Protein AF-A0A426YMF7-F1 (afdb_monomer_lite)

pLDDT: mean 71.75, std 12.65, range [42.19, 95.69]

Sequence (152 aa):
MRRLNTSAEILEVMGAPLTGTDVRAYVMSGGRPKLKNFKLKFGDKRCFLIFPIRGSERRGLVSVEVKNKKGQQEYRVGGGLISELRDPIVKAMAAEKEFEDLDQKEEEEDEIREREEAERKQREEEQRALEAEKQQHEEEERTVDAADTKHR

Secondary structure (DSSP, 8-state):
-TTTTT-HHHHHHH-SSPB-----EEEEE---EEEETTEEEEPPPEEEEEEEEE-SS-EEEEEEEEEEETTEEEEEEEEEETTT-HHHHHHHHHHHHHHHHHHHHHHHHHHHHHHHHHHHHHHHHHHHHHHHHHHHHHHHHHHHHHHHTT--

Foldseek 3Di:
DVVQQPDPVNCVVFPPDKDFDDFPDKDKAWQDFDQDPNDTDGGWIKIWTKTWIHHPHAIWIKIWIWTDDPNDIDIDIDIDHPVVCVVVVVVVVVVSVVVVVVVVVVVVVVVVVVVVVVVVVVVVVVVVVVVVVVVVVVVVVVVVVVVVVVVD

Structure (mmCIF, N/CA/C/O backbone):
data_AF-A0A426YMF7-F1
#
_entry.id   AF-A0A426YMF7-F1
#
loop_
_atom_site.group_PDB
_atom_site.id
_atom_site.type_symbol
_atom_site.label_atom_id
_atom_site.label_alt_id
_atom_site.label_comp_id
_atom_site.label_asym_id
_atom_site.label_entity_id
_atom_site.label_seq_id
_atom_site.pdbx_PDB_ins_code
_atom_site.Cartn_x
_atom_site.Cartn_y
_atom_site.Cartn_z
_atom_site.occupancy
_atom_site.B_iso_or_equiv
_atom_site.auth_seq_id
_atom_site.auth_comp_id
_atom_site.auth_asym_id
_atom_site.auth_atom_id
_atom_site.pdbx_PDB_model_num
ATOM 1 N N . MET A 1 1 ? 8.828 9.479 -18.155 1.00 72.25 1 MET A N 1
ATOM 2 C CA . MET A 1 1 ? 9.784 9.557 -19.284 1.00 72.25 1 MET A CA 1
ATOM 3 C C . MET A 1 1 ? 10.801 10.689 -19.189 1.00 72.25 1 MET A C 1
ATOM 5 O O . MET A 1 1 ? 11.976 10.361 -19.229 1.00 72.25 1 MET A O 1
ATOM 9 N N . ARG A 1 2 ? 10.429 11.973 -19.019 1.00 74.50 2 ARG A N 1
ATOM 10 C CA . ARG A 1 2 ? 11.427 13.072 -18.937 1.00 74.50 2 ARG A CA 1
ATOM 11 C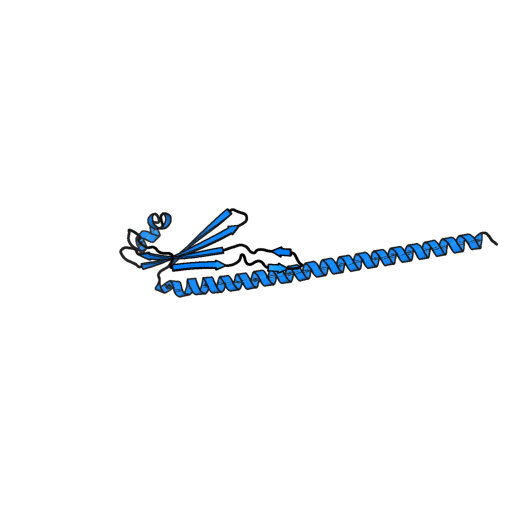 C . ARG A 1 2 ? 12.553 12.805 -17.928 1.00 74.50 2 ARG A C 1
ATOM 13 O O . ARG A 1 2 ? 13.703 12.824 -18.323 1.00 74.50 2 ARG A O 1
ATOM 20 N N . ARG A 1 3 ? 12.211 12.439 -16.6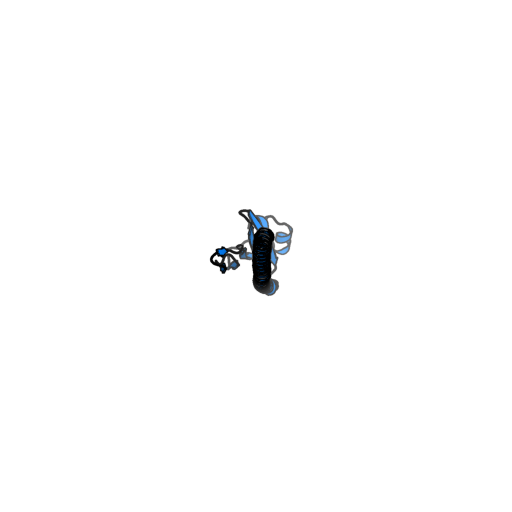85 1.00 72.94 3 ARG A N 1
ATOM 21 C CA . ARG A 1 3 ? 13.195 12.124 -15.627 1.00 72.94 3 ARG A CA 1
ATOM 22 C C . ARG A 1 3 ? 14.167 10.986 -15.976 1.00 72.94 3 ARG A C 1
ATOM 24 O O . ARG A 1 3 ? 15.303 11.011 -15.528 1.00 72.94 3 ARG A O 1
ATOM 31 N N . LEU A 1 4 ? 13.726 10.000 -16.762 1.00 71.12 4 LEU A N 1
ATOM 32 C CA . LEU A 1 4 ? 14.567 8.868 -17.172 1.00 71.12 4 LEU A CA 1
ATOM 33 C C . LEU A 1 4 ? 15.552 9.282 -18.272 1.00 71.12 4 LEU A C 1
ATOM 35 O O . LEU A 1 4 ? 16.722 8.945 -18.199 1.00 71.12 4 LEU A O 1
ATOM 39 N N . ASN A 1 5 ? 15.097 10.080 -19.244 1.00 69.81 5 ASN A N 1
ATOM 40 C CA . ASN A 1 5 ? 15.942 10.631 -20.312 1.00 69.81 5 ASN A CA 1
ATOM 41 C C . ASN A 1 5 ? 16.888 11.754 -19.843 1.00 69.81 5 ASN A C 1
ATOM 43 O O . ASN A 1 5 ? 17.659 12.268 -20.644 1.00 69.81 5 ASN A O 1
ATOM 47 N N . THR A 1 6 ? 16.821 12.154 -18.572 1.00 74.31 6 THR A N 1
ATOM 48 C CA . THR A 1 6 ? 17.739 13.130 -17.963 1.00 74.31 6 THR A CA 1
ATOM 49 C C . THR A 1 6 ? 18.687 12.498 -16.945 1.00 74.31 6 THR A C 1
ATOM 51 O O . THR A 1 6 ? 19.526 13.198 -16.391 1.00 74.31 6 THR A O 1
ATOM 54 N N . SER A 1 7 ? 18.540 11.205 -16.644 1.00 75.69 7 SER A N 1
ATOM 55 C CA . SER A 1 7 ? 19.391 10.507 -15.679 1.00 75.69 7 SER A CA 1
ATOM 56 C C . SER A 1 7 ? 20.624 9.944 -16.383 1.00 75.69 7 SER A C 1
ATOM 58 O O . SER A 1 7 ? 20.497 9.068 -17.238 1.00 75.69 7 SER A O 1
ATOM 60 N N . ALA A 1 8 ? 21.807 10.443 -16.019 1.00 71.38 8 ALA A N 1
ATOM 61 C CA . ALA A 1 8 ? 23.073 10.008 -16.610 1.00 71.38 8 ALA A CA 1
ATOM 62 C C . ALA A 1 8 ? 23.339 8.512 -16.367 1.00 71.38 8 ALA A C 1
ATOM 64 O O . ALA A 1 8 ? 23.627 7.792 -17.316 1.00 71.38 8 ALA A O 1
ATOM 65 N N . GLU A 1 9 ? 23.122 8.037 -15.137 1.00 71.44 9 GLU A N 1
ATOM 66 C CA . GLU A 1 9 ? 23.302 6.629 -14.745 1.00 71.44 9 GLU A CA 1
ATOM 67 C C . GLU A 1 9 ? 22.456 5.675 -15.598 1.00 71.44 9 GLU A C 1
ATOM 69 O O . GLU A 1 9 ? 22.924 4.638 -16.063 1.00 71.44 9 GLU A O 1
ATOM 74 N N . ILE A 1 10 ? 21.193 6.036 -15.851 1.00 68.75 10 ILE A N 1
ATOM 75 C CA . ILE A 1 10 ? 20.289 5.196 -16.642 1.00 68.75 10 ILE A CA 1
ATOM 76 C C . ILE A 1 10 ? 20.713 5.195 -18.114 1.00 68.75 10 ILE A C 1
ATOM 78 O O . ILE A 1 10 ? 20.662 4.153 -18.768 1.00 68.75 10 ILE A O 1
ATOM 82 N N . LEU A 1 11 ? 21.119 6.348 -18.648 1.00 72.12 11 LEU A N 1
ATOM 83 C CA . LEU A 1 11 ? 21.544 6.472 -20.041 1.00 72.12 11 LEU A CA 1
ATOM 84 C C . LEU A 1 11 ? 22.863 5.750 -20.318 1.00 72.12 11 LEU A C 1
ATOM 86 O O . LEU A 1 11 ? 23.000 5.178 -21.394 1.00 72.12 11 LEU A O 1
ATOM 90 N N . GLU A 1 12 ? 23.786 5.734 -19.360 1.00 72.88 12 GLU A N 1
ATOM 91 C CA . GLU A 1 12 ? 25.056 5.010 -19.459 1.00 72.88 12 GLU A CA 1
ATOM 92 C C . GLU A 1 12 ? 24.838 3.496 -19.569 1.00 72.88 12 GLU A C 1
ATOM 94 O O . GLU A 1 12 ? 25.464 2.833 -20.388 1.00 72.88 12 GLU A O 1
ATOM 99 N N . VAL A 1 13 ? 23.894 2.943 -18.801 1.00 74.81 13 VAL A N 1
ATOM 100 C CA . VAL A 1 13 ? 23.609 1.498 -18.812 1.00 74.81 13 VAL A CA 1
ATOM 101 C C . VAL A 1 13 ? 22.789 1.069 -20.030 1.00 74.81 13 VAL A C 1
ATOM 103 O O . VAL A 1 13 ? 22.934 -0.048 -20.530 1.00 74.81 13 VAL A O 1
ATOM 106 N N . MET A 1 14 ? 21.858 1.915 -20.467 1.00 74.38 14 MET A N 1
ATOM 107 C CA . MET A 1 14 ? 20.846 1.544 -21.459 1.00 74.38 14 MET A CA 1
ATOM 108 C C . MET A 1 14 ? 21.173 2.017 -22.880 1.00 74.38 14 MET A C 1
ATOM 110 O O . MET A 1 14 ? 20.646 1.444 -23.841 1.00 74.38 14 MET A O 1
ATOM 114 N N . GLY A 1 15 ? 22.000 3.055 -23.007 1.00 79.00 15 GLY A N 1
ATOM 115 C CA . GLY A 1 15 ? 22.274 3.776 -24.244 1.00 79.00 15 GLY A CA 1
ATOM 116 C C . GLY A 1 15 ? 21.192 4.811 -24.577 1.00 79.00 15 GLY A C 1
ATOM 117 O O . GLY A 1 15 ? 19.989 4.531 -24.528 1.00 79.00 15 GLY A O 1
ATOM 118 N N . ALA A 1 16 ? 21.613 6.028 -24.930 1.00 78.94 16 ALA A N 1
ATOM 119 C CA . ALA A 1 16 ? 20.717 7.120 -25.309 1.00 78.94 16 ALA A CA 1
ATOM 120 C C . ALA A 1 16 ? 20.288 7.040 -26.791 1.00 78.94 16 ALA A C 1
ATOM 122 O O . ALA A 1 16 ? 21.069 6.588 -27.631 1.00 78.94 16 ALA A O 1
ATOM 123 N N . PRO A 1 17 ? 19.096 7.554 -27.155 1.00 75.06 17 PRO A N 1
ATOM 124 C CA . PRO A 1 17 ? 18.015 8.020 -26.280 1.00 75.06 17 PRO A CA 1
ATOM 125 C C . PRO A 1 17 ? 17.154 6.859 -25.754 1.00 75.06 17 PRO A C 1
ATOM 127 O O . PRO A 1 17 ? 16.962 5.856 -26.445 1.00 75.06 17 PRO A O 1
ATOM 130 N N . LEU A 1 18 ? 16.551 7.013 -24.566 1.00 76.25 18 LEU A N 1
ATOM 131 C CA . LEU A 1 18 ? 15.538 6.055 -24.115 1.00 76.25 18 LEU A CA 1
ATOM 132 C C . LEU A 1 18 ? 14.225 6.309 -24.850 1.00 76.25 18 LEU A C 1
ATOM 134 O O . LEU A 1 18 ? 13.605 7.372 -24.744 1.00 76.25 18 LEU A O 1
ATOM 138 N N . THR A 1 19 ? 13.777 5.273 -25.539 1.00 74.81 19 THR A N 1
ATOM 139 C CA . THR A 1 19 ? 12.520 5.187 -26.274 1.00 74.81 19 THR A CA 1
ATOM 140 C C . THR A 1 19 ? 11.610 4.134 -25.635 1.00 74.81 19 THR A C 1
ATOM 142 O O . THR A 1 19 ? 12.071 3.217 -24.956 1.00 74.81 19 THR A O 1
ATOM 145 N N . GLY A 1 20 ? 10.294 4.264 -25.802 1.00 66.00 20 GLY A N 1
ATOM 146 C CA . GLY A 1 20 ? 9.314 3.310 -25.269 1.00 66.00 20 GLY A CA 1
ATOM 147 C C . GLY A 1 20 ? 8.054 3.966 -24.695 1.00 66.00 20 GLY A C 1
ATOM 148 O O . GLY A 1 20 ? 8.111 5.087 -24.193 1.00 66.00 20 GLY A O 1
ATOM 149 N N . THR A 1 21 ? 6.927 3.265 -24.855 1.00 57.16 21 THR A N 1
ATOM 150 C CA . THR A 1 21 ? 5.537 3.394 -24.326 1.00 57.16 21 THR A CA 1
ATOM 151 C C . THR A 1 21 ? 4.716 2.364 -25.148 1.00 57.16 21 THR A C 1
ATOM 153 O O . THR A 1 21 ? 5.178 1.969 -26.213 1.00 57.16 21 THR A O 1
ATOM 156 N N . ASP A 1 22 ? 3.596 1.749 -24.779 1.00 51.78 22 ASP A N 1
ATOM 157 C CA . ASP A 1 22 ? 2.533 2.017 -23.815 1.00 51.78 22 ASP A CA 1
ATOM 158 C C . ASP A 1 22 ? 2.690 1.307 -22.461 1.00 51.78 22 ASP A C 1
ATOM 160 O O . ASP A 1 22 ? 3.419 0.319 -22.315 1.00 51.78 22 ASP A O 1
ATOM 164 N N . VAL A 1 23 ? 1.986 1.838 -21.456 1.00 55.00 23 VAL A N 1
ATOM 165 C CA . VAL A 1 23 ? 1.831 1.230 -20.126 1.00 55.00 23 VAL A CA 1
ATOM 166 C C . VAL A 1 23 ? 1.395 -0.225 -20.288 1.00 55.00 23 VAL A C 1
ATOM 168 O O . VAL A 1 23 ? 0.369 -0.494 -20.906 1.00 55.00 23 VAL A O 1
ATOM 171 N N . ARG A 1 24 ? 2.172 -1.174 -19.751 1.00 55.78 24 ARG A N 1
ATOM 172 C CA . ARG A 1 24 ? 1.855 -2.607 -19.883 1.00 55.78 24 ARG A CA 1
ATOM 173 C C . ARG A 1 24 ? 0.956 -3.119 -18.774 1.00 55.78 24 ARG A C 1
ATOM 175 O O . ARG A 1 24 ? 0.203 -4.057 -19.002 1.00 55.78 24 ARG A O 1
ATOM 182 N N . ALA A 1 25 ? 1.044 -2.522 -17.595 1.00 57.97 25 ALA A N 1
ATOM 183 C CA . ALA A 1 25 ? 0.167 -2.835 -16.484 1.00 57.97 25 ALA A CA 1
ATOM 184 C C . ALA A 1 25 ? 0.040 -1.616 -15.575 1.00 57.97 25 ALA A C 1
ATOM 186 O O . ALA A 1 25 ? 1.025 -0.919 -15.308 1.00 57.97 25 ALA A O 1
ATOM 187 N N . TYR A 1 26 ? -1.177 -1.392 -15.091 1.00 62.78 26 TYR A N 1
ATOM 188 C CA . TYR A 1 26 ? -1.413 -0.617 -13.889 1.00 62.78 26 TYR A CA 1
ATOM 189 C C . TYR A 1 26 ? -1.996 -1.574 -12.849 1.00 62.78 26 TYR A C 1
ATOM 191 O O . TYR A 1 26 ? -2.931 -2.316 -13.148 1.00 62.78 26 TYR A O 1
ATOM 199 N N . VAL A 1 27 ? -1.427 -1.592 -11.649 1.00 64.88 27 VAL A N 1
ATOM 200 C CA . VAL A 1 27 ? -2.002 -2.318 -10.509 1.00 64.88 27 VAL A CA 1
ATOM 201 C C . VAL A 1 27 ? -2.460 -1.273 -9.513 1.00 64.88 27 VAL A C 1
ATOM 203 O O . VAL A 1 27 ? -1.670 -0.419 -9.107 1.00 64.88 27 VAL A O 1
ATOM 206 N N . MET A 1 28 ? -3.742 -1.306 -9.156 1.00 64.31 28 MET A N 1
ATOM 207 C CA . MET A 1 28 ? -4.238 -0.525 -8.032 1.00 64.31 28 MET A CA 1
ATOM 208 C C . MET A 1 28 ? -4.422 -1.441 -6.832 1.00 64.31 28 MET A C 1
ATOM 210 O O . MET A 1 28 ? -5.209 -2.381 -6.922 1.00 64.31 28 MET A O 1
ATOM 214 N N . SER A 1 29 ? -3.762 -1.122 -5.722 1.00 64.31 29 SER A N 1
ATOM 215 C CA . SER A 1 29 ? -4.019 -1.763 -4.433 1.00 64.31 29 SER A CA 1
ATOM 216 C C . SER A 1 29 ? -4.678 -0.779 -3.461 1.00 64.31 29 SER A C 1
ATOM 218 O O . SER A 1 29 ? -4.478 0.440 -3.541 1.00 64.31 29 SER A O 1
ATOM 220 N N . GLY A 1 30 ? -5.523 -1.302 -2.570 1.00 65.00 30 GLY A N 1
ATOM 221 C CA . GLY A 1 30 ? -6.283 -0.507 -1.599 1.00 65.00 30 GLY A CA 1
ATOM 222 C C . GLY A 1 30 ? -7.517 0.217 -2.164 1.00 65.00 30 GLY A C 1
ATOM 223 O O . GLY A 1 30 ? -7.980 -0.035 -3.277 1.00 65.00 30 GLY A O 1
ATOM 224 N N . GLY A 1 31 ? -8.117 1.107 -1.365 1.00 64.06 31 GLY A N 1
ATOM 225 C CA . GLY A 1 31 ? -9.291 1.901 -1.757 1.00 64.06 31 GLY A CA 1
ATOM 226 C C . GLY A 1 31 ? -10.628 1.160 -1.852 1.00 64.06 31 GLY A C 1
ATOM 227 O O . GLY A 1 31 ? -11.607 1.762 -2.302 1.00 64.06 31 GLY A O 1
ATOM 228 N N . ARG A 1 32 ? -10.698 -0.113 -1.443 1.00 66.94 32 ARG A N 1
ATOM 229 C CA . ARG A 1 32 ? -11.969 -0.840 -1.341 1.00 66.94 32 ARG A CA 1
ATOM 230 C C . ARG A 1 32 ? -12.778 -0.297 -0.154 1.00 66.94 32 ARG A C 1
ATOM 232 O O . ARG A 1 32 ? -12.201 -0.120 0.920 1.00 66.94 32 ARG A O 1
ATOM 239 N N . PRO A 1 33 ? -14.083 -0.023 -0.326 1.00 68.81 33 PRO A N 1
ATOM 240 C CA . PRO A 1 33 ? -14.950 0.307 0.794 1.00 68.81 33 PRO A CA 1
ATOM 241 C C . PRO A 1 33 ? -15.051 -0.912 1.712 1.00 68.81 33 PRO A C 1
ATOM 243 O O . PRO A 1 33 ? -15.495 -1.976 1.284 1.00 68.81 33 PRO A O 1
ATOM 246 N N . LYS A 1 34 ? -14.638 -0.755 2.967 1.00 67.12 34 LYS A N 1
ATOM 247 C CA . LYS A 1 34 ? -14.887 -1.736 4.024 1.00 67.12 34 LYS A CA 1
ATOM 248 C C . LYS A 1 34 ? -15.995 -1.198 4.927 1.00 67.12 34 LYS A C 1
ATOM 250 O O . LYS A 1 34 ? -15.948 -0.038 5.344 1.00 67.12 34 LYS A O 1
ATOM 255 N N . LEU A 1 35 ? -16.999 -2.028 5.206 1.00 72.50 35 LEU A N 1
ATOM 256 C CA . LEU A 1 35 ? -18.064 -1.714 6.155 1.00 72.50 35 LEU A CA 1
ATOM 257 C C . LEU A 1 35 ? -17.720 -2.365 7.495 1.00 72.50 35 LEU A C 1
ATOM 259 O O . LEU A 1 35 ? -17.697 -3.588 7.593 1.00 72.50 35 LEU A O 1
ATOM 263 N N . LYS A 1 36 ? -17.444 -1.551 8.515 1.00 62.47 36 LYS A N 1
ATOM 264 C CA . LYS A 1 36 ? -17.103 -2.017 9.866 1.00 62.47 36 LYS A CA 1
ATOM 265 C C . LYS A 1 36 ? -17.872 -1.176 10.877 1.00 62.47 36 LYS A C 1
ATOM 267 O O . LYS A 1 36 ? -17.827 0.050 10.813 1.00 62.47 36 LYS A O 1
ATOM 272 N N . ASN A 1 37 ? -18.643 -1.817 11.755 1.00 67.38 37 ASN A N 1
ATOM 273 C CA . ASN A 1 37 ? -19.501 -1.155 12.752 1.00 67.38 37 ASN A CA 1
ATOM 274 C C . ASN A 1 37 ? -20.415 -0.059 12.154 1.00 67.38 37 ASN A C 1
ATOM 276 O O . ASN A 1 37 ? -20.475 1.055 12.671 1.00 67.38 37 ASN A O 1
ATOM 280 N N . PHE A 1 38 ? -21.075 -0.341 11.019 1.00 79.50 38 PHE A N 1
ATOM 281 C CA . PHE A 1 38 ? -21.895 0.619 10.249 1.00 79.50 38 PHE A CA 1
ATOM 282 C C . PHE A 1 38 ? -21.162 1.895 9.777 1.00 79.50 38 PHE A C 1
ATOM 284 O O . PHE A 1 38 ? -21.793 2.816 9.260 1.00 79.50 38 PHE A O 1
ATOM 291 N N . LYS A 1 39 ? -19.830 1.956 9.890 1.00 68.19 39 LYS A N 1
ATOM 292 C CA . LYS A 1 39 ? -18.994 3.037 9.358 1.00 68.19 39 LYS A CA 1
ATOM 293 C C . LYS A 1 39 ? -18.253 2.555 8.115 1.00 68.19 39 LYS A C 1
ATOM 295 O O . LYS A 1 39 ? -17.658 1.477 8.096 1.00 68.19 39 LYS A O 1
ATOM 300 N N . LEU A 1 40 ? -18.293 3.372 7.067 1.00 76.81 40 LEU A N 1
ATOM 301 C CA . LEU A 1 40 ? -17.599 3.113 5.811 1.00 76.81 40 LEU A CA 1
ATOM 302 C C . LEU A 1 40 ? -16.163 3.641 5.919 1.00 76.81 40 LEU A C 1
ATOM 304 O O . LEU A 1 40 ? -15.961 4.848 6.059 1.00 76.81 40 LEU A O 1
ATOM 308 N N . LYS A 1 41 ? -15.168 2.752 5.869 1.00 68.25 41 LYS A N 1
ATOM 309 C CA . LYS A 1 41 ? -13.745 3.121 5.821 1.00 68.25 41 LYS A CA 1
ATOM 310 C C . LYS A 1 41 ? -13.183 2.842 4.424 1.00 68.25 41 LYS A C 1
ATOM 312 O O . LYS A 1 41 ? -13.540 1.851 3.786 1.00 68.25 41 LYS A O 1
ATOM 317 N N . PHE A 1 42 ? -12.294 3.718 3.959 1.00 69.06 42 PHE A N 1
ATOM 318 C CA . PHE A 1 42 ? -11.564 3.564 2.700 1.00 69.06 42 PHE A CA 1
ATOM 319 C C . PHE A 1 42 ? -10.070 3.500 3.006 1.00 69.06 42 PHE A C 1
ATOM 321 O O . PHE A 1 42 ? -9.529 4.438 3.587 1.00 69.06 42 PHE A O 1
ATOM 328 N N . GLY A 1 43 ? -9.410 2.412 2.613 1.00 65.88 43 GLY A N 1
ATOM 329 C CA . GLY A 1 43 ? -7.949 2.329 2.677 1.00 65.88 43 GLY A CA 1
ATOM 330 C C . GLY A 1 43 ? -7.277 3.270 1.670 1.00 65.88 43 GLY A C 1
ATOM 331 O O . GLY A 1 43 ? -7.876 3.636 0.651 1.00 65.88 43 GLY A O 1
ATOM 332 N N . ASP A 1 44 ? -6.019 3.632 1.925 1.00 67.69 44 ASP A N 1
ATOM 333 C CA . ASP A 1 44 ? -5.207 4.419 0.992 1.00 67.69 44 ASP A CA 1
ATOM 334 C C . ASP A 1 44 ? -5.074 3.697 -0.360 1.00 67.69 44 ASP A C 1
ATOM 336 O O . ASP A 1 44 ? -4.820 2.494 -0.420 1.00 67.69 44 ASP A O 1
ATOM 340 N N . LYS A 1 45 ? -5.204 4.440 -1.465 1.00 68.44 45 LYS A N 1
ATOM 341 C CA . LYS A 1 45 ? -4.990 3.909 -2.820 1.00 68.44 45 LYS A CA 1
ATOM 342 C C . LYS A 1 45 ? -3.508 3.972 -3.183 1.00 68.44 45 LYS A C 1
ATOM 344 O O . LYS A 1 45 ? -2.892 5.040 -3.083 1.00 68.44 45 LYS A O 1
ATOM 349 N N . ARG A 1 46 ? -2.959 2.862 -3.673 1.00 71.69 46 ARG A N 1
ATOM 350 C CA . ARG A 1 46 ? -1.625 2.793 -4.285 1.00 71.69 46 ARG A CA 1
ATOM 351 C C . ARG A 1 46 ? -1.768 2.424 -5.756 1.00 71.69 46 ARG A C 1
ATOM 353 O O . ARG A 1 46 ? -2.581 1.574 -6.102 1.00 71.69 46 ARG A O 1
ATOM 360 N N . CYS A 1 47 ? -1.009 3.086 -6.620 1.00 68.69 47 CYS A N 1
ATOM 361 C CA . CYS A 1 47 ? -0.989 2.818 -8.053 1.00 68.69 47 CYS A CA 1
ATOM 362 C C . CYS A 1 47 ? 0.434 2.474 -8.482 1.00 68.69 47 CYS A C 1
ATOM 364 O O . CYS A 1 47 ? 1.348 3.278 -8.300 1.00 68.69 47 CYS A O 1
ATOM 366 N N . PHE A 1 48 ? 0.608 1.293 -9.060 1.00 73.06 48 PHE A N 1
ATOM 367 C CA . PHE A 1 48 ? 1.866 0.839 -9.632 1.00 73.06 48 PHE A CA 1
ATOM 368 C C . PHE A 1 48 ? 1.768 0.907 -11.153 1.00 73.06 48 PHE A C 1
ATOM 370 O O . PHE A 1 48 ? 0.924 0.232 -11.741 1.00 73.06 48 PHE A O 1
ATOM 377 N N . LEU A 1 49 ? 2.614 1.710 -11.799 1.00 74.31 49 LEU A N 1
ATOM 378 C CA . LEU A 1 49 ? 2.720 1.779 -13.255 1.00 74.31 49 LEU A CA 1
ATOM 379 C C . LEU A 1 49 ? 3.962 1.025 -13.703 1.00 74.31 49 LEU A C 1
ATOM 381 O O . LEU A 1 49 ? 5.077 1.406 -13.348 1.00 74.31 49 LEU A O 1
ATOM 385 N N . ILE A 1 50 ? 3.768 0.005 -14.536 1.00 76.12 50 ILE A N 1
ATOM 386 C CA . ILE A 1 50 ? 4.864 -0.786 -15.089 1.00 76.12 50 ILE A CA 1
ATOM 387 C C . ILE A 1 50 ? 4.870 -0.648 -16.610 1.00 76.12 50 ILE A C 1
ATOM 389 O O . ILE A 1 50 ? 3.876 -0.934 -17.286 1.00 76.12 50 ILE A O 1
ATOM 393 N N . PHE A 1 51 ? 5.994 -0.204 -17.171 1.00 73.94 51 PHE A N 1
ATOM 394 C CA . PHE A 1 51 ? 6.128 -0.020 -18.617 1.00 73.94 51 PHE A CA 1
ATOM 395 C C . PHE A 1 51 ? 7.541 -0.332 -19.120 1.00 73.94 51 PHE A C 1
ATOM 397 O O . PHE A 1 51 ? 8.526 -0.098 -18.415 1.00 73.94 51 PHE A O 1
ATOM 404 N N . PRO A 1 52 ? 7.669 -0.900 -20.332 1.00 76.50 52 PRO A N 1
ATOM 405 C CA . PRO A 1 52 ? 8.961 -1.221 -20.916 1.00 76.50 52 PRO A CA 1
ATOM 406 C C . PRO A 1 52 ? 9.674 0.053 -21.370 1.00 76.50 52 PRO A C 1
ATOM 408 O O . PRO A 1 52 ? 9.051 0.992 -21.867 1.00 76.50 52 PRO A O 1
ATOM 411 N N . ILE A 1 53 ? 10.997 0.040 -21.277 1.00 78.62 53 ILE A N 1
ATOM 412 C CA . ILE A 1 53 ? 11.876 1.056 -21.852 1.00 78.62 53 ILE A CA 1
ATOM 413 C C . ILE A 1 53 ? 12.927 0.388 -22.735 1.00 78.62 53 ILE A C 1
ATOM 415 O O . ILE A 1 53 ? 13.309 -0.767 -22.531 1.00 78.62 53 ILE A O 1
ATOM 419 N N . ARG A 1 54 ? 13.397 1.107 -23.744 1.00 80.00 54 ARG A N 1
ATOM 420 C CA . ARG A 1 54 ? 14.412 0.647 -24.684 1.00 80.00 54 ARG A CA 1
ATOM 421 C C . ARG A 1 54 ? 15.421 1.762 -24.917 1.00 80.00 54 ARG A C 1
ATOM 423 O O . ARG A 1 54 ? 15.049 2.828 -25.389 1.00 80.00 54 ARG A O 1
ATOM 430 N N . GLY A 1 55 ? 16.680 1.496 -24.615 1.00 79.88 55 GLY A N 1
ATOM 431 C CA . GLY A 1 55 ? 17.791 2.300 -25.108 1.00 79.88 55 GLY A CA 1
ATOM 432 C C . GLY A 1 55 ? 18.377 1.701 -26.386 1.00 79.88 55 GLY A C 1
ATOM 433 O O . GLY A 1 55 ? 17.891 0.683 -26.897 1.00 79.88 55 GLY A O 1
ATOM 434 N N . SER A 1 56 ? 19.406 2.349 -26.923 1.00 80.88 56 SER A N 1
ATOM 435 C CA . SER A 1 56 ? 20.124 1.883 -28.117 1.00 80.88 56 SER A CA 1
ATOM 436 C C . SER A 1 56 ? 20.852 0.557 -27.878 1.00 80.88 56 SER A C 1
ATOM 438 O O . SER A 1 56 ? 20.967 -0.246 -28.804 1.00 80.88 56 SER A O 1
ATOM 440 N N . GLU A 1 57 ? 21.259 0.292 -26.636 1.00 77.25 57 GLU A N 1
ATOM 441 C CA . GLU A 1 57 ? 22.058 -0.878 -26.270 1.00 77.25 57 GLU A CA 1
ATOM 442 C C . GLU A 1 57 ? 21.237 -1.959 -25.561 1.00 77.25 57 GLU A C 1
ATOM 444 O O . GLU A 1 57 ? 21.489 -3.151 -25.744 1.00 77.25 57 GLU A O 1
ATOM 449 N N . ARG A 1 58 ? 20.233 -1.576 -24.755 1.00 78.88 58 ARG A N 1
ATOM 450 C CA . ARG A 1 58 ? 19.483 -2.522 -23.906 1.00 78.88 58 ARG A CA 1
ATOM 451 C C . ARG A 1 58 ? 17.981 -2.262 -23.857 1.00 78.88 58 ARG A C 1
ATOM 453 O O . ARG A 1 58 ? 17.470 -1.197 -24.199 1.00 78.88 58 ARG A O 1
ATOM 460 N N . ARG A 1 59 ? 17.241 -3.266 -23.379 1.00 77.38 59 ARG A N 1
ATOM 461 C CA . ARG A 1 59 ? 15.806 -3.178 -23.062 1.00 77.38 59 ARG A CA 1
ATOM 462 C C . ARG A 1 59 ? 15.594 -3.443 -21.577 1.00 77.38 59 ARG A C 1
ATOM 464 O O . ARG A 1 59 ? 16.193 -4.356 -21.020 1.00 77.38 59 ARG A O 1
ATOM 471 N N . GLY A 1 60 ? 14.711 -2.668 -20.967 1.00 74.38 60 GLY A N 1
ATOM 472 C CA . GLY A 1 60 ? 14.423 -2.699 -19.541 1.00 74.38 60 GLY A CA 1
ATOM 473 C C . GLY A 1 60 ? 12.942 -2.476 -19.272 1.00 74.38 60 GLY A C 1
ATOM 474 O O . GLY A 1 60 ? 12.131 -2.324 -20.189 1.00 74.38 60 GLY A O 1
ATOM 475 N N . LEU A 1 61 ? 12.582 -2.468 -18.000 1.00 73.94 61 LEU A N 1
ATOM 476 C CA . LEU A 1 61 ? 11.227 -2.223 -17.518 1.00 73.94 61 LEU A CA 1
ATOM 477 C C . LEU A 1 61 ? 11.335 -1.267 -16.328 1.00 73.94 61 LEU A C 1
ATOM 479 O O . LEU A 1 61 ? 12.264 -1.343 -15.524 1.00 73.94 61 LEU A O 1
ATOM 483 N N . VAL A 1 62 ? 10.386 -0.348 -16.236 1.00 75.69 62 VAL A N 1
ATOM 484 C CA . VAL A 1 62 ? 10.302 0.645 -15.165 1.00 75.69 62 VAL A CA 1
ATOM 485 C C . VAL A 1 62 ? 9.068 0.340 -14.339 1.00 75.69 62 VAL A C 1
ATOM 487 O O . VAL A 1 62 ? 8.019 0.060 -14.916 1.00 75.69 62 VAL A O 1
ATOM 490 N N . SER A 1 63 ? 9.196 0.425 -13.015 1.00 74.44 63 SER A N 1
ATOM 491 C CA . SER A 1 63 ? 8.081 0.374 -12.070 1.00 74.44 63 SER A CA 1
ATOM 492 C C . SER A 1 63 ? 7.994 1.699 -11.314 1.00 74.44 63 SER A C 1
ATOM 494 O O . SER A 1 63 ? 8.979 2.184 -10.755 1.00 74.44 63 SER A O 1
ATOM 496 N N . VAL A 1 64 ? 6.820 2.316 -11.310 1.00 75.06 64 VAL A N 1
ATOM 497 C CA . VAL A 1 64 ? 6.551 3.552 -10.570 1.00 75.06 64 VAL A CA 1
ATOM 498 C C . VAL A 1 64 ? 5.457 3.270 -9.561 1.00 75.06 64 VAL A C 1
ATOM 500 O O . VAL A 1 64 ? 4.347 2.937 -9.957 1.00 75.06 64 VAL A O 1
ATOM 503 N N . GLU A 1 65 ? 5.753 3.440 -8.279 1.00 74.25 65 GLU A N 1
ATOM 504 C CA . GLU A 1 65 ? 4.762 3.393 -7.207 1.00 74.25 65 GLU A CA 1
ATOM 505 C C . GLU A 1 65 ? 4.295 4.815 -6.874 1.00 74.25 65 GLU A C 1
ATOM 507 O O . GLU A 1 65 ? 5.101 5.727 -6.658 1.00 74.25 65 GLU A O 1
ATOM 512 N N . VAL A 1 66 ? 2.978 4.995 -6.819 1.00 74.19 66 VAL A N 1
ATOM 513 C CA . VAL A 1 66 ? 2.311 6.232 -6.419 1.00 74.19 66 VAL A CA 1
ATOM 514 C C . VAL A 1 66 ? 1.416 5.928 -5.227 1.00 74.19 66 VAL A C 1
ATOM 516 O O . VAL A 1 66 ? 0.462 5.160 -5.351 1.00 74.19 66 VAL A O 1
ATOM 519 N N . LYS A 1 67 ? 1.682 6.559 -4.081 1.00 70.88 67 LYS A N 1
ATOM 520 C CA . LYS A 1 67 ? 0.808 6.496 -2.902 1.00 70.88 67 LYS A CA 1
ATOM 521 C C . LYS A 1 67 ? 0.125 7.847 -2.711 1.00 70.88 67 LYS A C 1
ATOM 523 O O . LYS A 1 67 ? 0.792 8.880 -2.660 1.00 70.88 67 LYS A O 1
ATOM 528 N 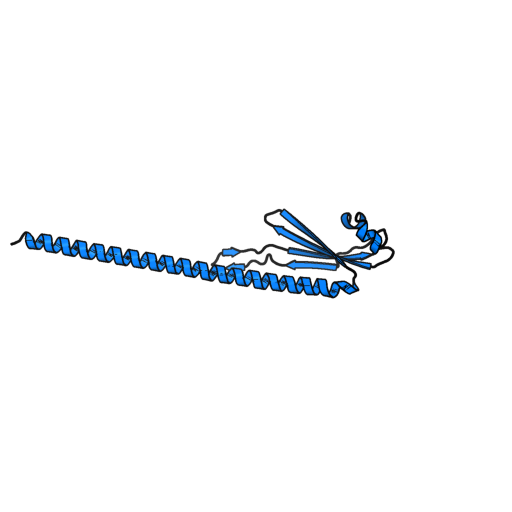N . ASN A 1 68 ? -1.203 7.852 -2.605 1.00 64.06 68 ASN A N 1
ATOM 529 C CA . ASN A 1 68 ? -1.946 9.064 -2.265 1.00 64.06 68 ASN A CA 1
ATOM 530 C C . ASN A 1 68 ? -2.120 9.134 -0.744 1.00 64.06 68 ASN A C 1
ATOM 532 O O . ASN A 1 68 ? -2.815 8.299 -0.174 1.00 64.06 68 ASN A O 1
ATOM 536 N N . LYS A 1 69 ? -1.484 10.113 -0.095 1.00 61.75 69 LYS A N 1
ATOM 537 C CA . LYS A 1 69 ? -1.639 10.382 1.340 1.00 61.75 69 LYS A CA 1
ATOM 538 C C . LYS A 1 69 ? -2.270 11.757 1.516 1.00 61.75 69 LYS A C 1
ATOM 540 O O . LYS A 1 69 ? -1.636 12.763 1.211 1.00 61.75 69 LYS A O 1
ATOM 545 N N . LYS A 1 70 ? -3.501 11.815 2.037 1.00 60.12 70 LYS A N 1
ATOM 546 C CA . LYS A 1 70 ? -4.174 13.066 2.458 1.00 60.12 70 LYS A CA 1
ATOM 547 C C . LYS A 1 70 ? -4.117 14.210 1.418 1.00 60.12 70 LYS A C 1
ATOM 549 O O . LYS A 1 70 ? -3.959 15.370 1.781 1.00 60.12 70 LYS A O 1
ATOM 554 N N . GLY A 1 71 ? -4.227 13.890 0.125 1.00 58.75 71 GLY A N 1
ATOM 555 C CA . GLY A 1 71 ? -4.207 14.876 -0.966 1.00 58.75 71 GLY A CA 1
ATOM 556 C C . GLY A 1 71 ? -2.819 15.214 -1.525 1.00 58.75 71 GLY A C 1
ATOM 557 O O . GLY A 1 71 ? -2.733 15.964 -2.494 1.00 58.75 71 GLY A O 1
ATOM 558 N N . GLN A 1 72 ? -1.743 14.643 -0.975 1.00 57.09 72 GLN A N 1
ATOM 559 C CA . GLN A 1 72 ? -0.392 14.721 -1.532 1.00 57.09 72 GLN A CA 1
ATOM 560 C C . GLN A 1 72 ? -0.008 13.392 -2.195 1.00 57.09 72 GLN A C 1
ATOM 562 O O . GLN A 1 72 ? -0.247 12.307 -1.660 1.00 57.09 72 GLN A O 1
ATOM 567 N N . GLN A 1 73 ? 0.592 13.480 -3.382 1.00 60.41 73 GLN A N 1
ATOM 568 C CA . GLN A 1 73 ? 1.062 12.322 -4.141 1.00 60.41 73 GLN A CA 1
ATOM 569 C C . GLN A 1 73 ? 2.542 12.079 -3.837 1.00 60.41 73 GLN A C 1
ATOM 571 O O . GLN A 1 73 ? 3.394 12.898 -4.184 1.00 60.41 73 GLN A O 1
ATOM 576 N N . GLU A 1 74 ? 2.846 10.953 -3.194 1.00 65.19 74 GLU A N 1
ATOM 577 C CA . GLU A 1 74 ? 4.215 10.496 -2.953 1.00 65.19 74 GLU A CA 1
ATOM 578 C C . GLU A 1 74 ? 4.629 9.540 -4.082 1.00 65.19 74 GLU A C 1
ATOM 580 O O . GLU A 1 74 ? 3.929 8.564 -4.364 1.00 65.19 74 GLU A O 1
ATOM 585 N N . TYR A 1 75 ? 5.757 9.831 -4.739 1.00 63.62 75 TYR A N 1
ATOM 586 C CA . TYR A 1 75 ? 6.251 9.084 -5.899 1.00 63.62 75 TYR A CA 1
ATOM 587 C C . TYR A 1 75 ? 7.535 8.333 -5.564 1.00 63.62 75 TYR A C 1
ATOM 589 O O . TYR A 1 75 ? 8.508 8.940 -5.114 1.00 63.62 75 TYR A O 1
ATOM 597 N N . ARG A 1 76 ? 7.577 7.038 -5.881 1.00 64.88 76 ARG A N 1
ATOM 598 C CA . ARG A 1 76 ? 8.790 6.216 -5.828 1.00 64.88 76 ARG A CA 1
ATOM 599 C C . ARG A 1 76 ? 9.033 5.574 -7.190 1.00 64.88 76 ARG A C 1
ATOM 601 O O . ARG A 1 76 ? 8.121 5.018 -7.793 1.00 64.88 76 ARG A O 1
ATOM 608 N N . VAL A 1 77 ? 10.259 5.688 -7.698 1.00 56.72 77 VAL A N 1
ATOM 609 C CA . VAL A 1 77 ? 10.657 5.127 -8.999 1.00 56.72 77 VAL A CA 1
ATOM 610 C C . VAL A 1 77 ? 11.676 4.020 -8.759 1.00 56.72 77 VAL A C 1
ATOM 612 O O . VAL A 1 77 ? 12.713 4.276 -8.154 1.00 56.72 77 VAL A O 1
ATOM 615 N N . GLY A 1 78 ? 11.380 2.814 -9.241 1.00 62.41 78 GLY A N 1
ATOM 616 C CA . GLY A 1 78 ? 12.296 1.673 -9.280 1.00 62.41 78 GLY A CA 1
ATOM 617 C C . GLY A 1 78 ? 12.467 1.145 -10.711 1.00 62.41 78 GLY A C 1
ATOM 618 O O . GLY A 1 78 ? 11.599 1.336 -11.566 1.00 62.41 78 GLY A O 1
ATOM 619 N N . GLY A 1 79 ? 13.585 0.482 -11.010 1.00 55.88 79 GLY A N 1
ATOM 620 C CA . GLY A 1 79 ? 13.860 -0.059 -12.348 1.00 55.88 79 GLY A CA 1
ATOM 621 C C . GLY A 1 79 ? 14.866 -1.212 -12.338 1.00 55.88 79 GLY A C 1
ATOM 622 O O . GLY A 1 79 ? 15.615 -1.360 -11.378 1.00 55.88 79 GLY A O 1
ATOM 623 N N . GLY A 1 80 ? 14.857 -2.021 -13.403 1.00 57.78 80 GLY A N 1
ATOM 624 C CA . GLY A 1 80 ? 15.770 -3.156 -13.607 1.00 57.78 80 GLY A CA 1
ATOM 625 C C . GLY A 1 80 ? 15.743 -3.698 -15.047 1.00 57.78 80 GLY A C 1
ATOM 626 O O . GLY A 1 80 ? 14.961 -3.237 -15.891 1.00 57.78 80 GLY A O 1
ATOM 627 N N . LEU A 1 81 ? 16.595 -4.679 -15.358 1.00 53.41 81 LEU A N 1
ATOM 628 C CA . LEU A 1 81 ? 16.558 -5.380 -16.649 1.00 53.41 81 LEU A CA 1
ATOM 629 C C . LEU A 1 81 ? 15.391 -6.385 -16.685 1.00 53.41 81 LEU A C 1
ATOM 631 O O . LEU A 1 81 ? 15.001 -6.945 -15.665 1.00 53.41 81 LEU A O 1
ATOM 635 N N . ILE A 1 82 ? 14.811 -6.643 -17.866 1.00 45.62 82 ILE A N 1
ATOM 636 C CA . ILE A 1 82 ? 13.621 -7.515 -18.027 1.00 45.62 82 ILE A CA 1
ATOM 637 C C . ILE A 1 82 ? 13.829 -8.931 -17.456 1.00 45.62 82 ILE A C 1
ATOM 639 O O . ILE A 1 82 ? 12.891 -9.513 -16.916 1.00 45.62 82 ILE A O 1
ATOM 643 N N . SER A 1 83 ? 15.043 -9.475 -17.547 1.00 42.19 83 SER A N 1
ATOM 644 C CA . SER A 1 83 ? 15.422 -10.778 -16.983 1.00 42.19 83 SER A CA 1
ATOM 645 C C . SER A 1 83 ? 15.530 -10.780 -15.453 1.00 42.19 83 SER A C 1
ATOM 647 O O . SER A 1 83 ? 15.380 -11.831 -14.845 1.00 42.19 83 SER A O 1
ATOM 649 N N . GLU A 1 84 ? 15.739 -9.618 -14.833 1.00 45.06 84 GLU A N 1
ATOM 650 C CA . GLU A 1 84 ? 15.889 -9.434 -13.381 1.00 45.06 84 GLU A CA 1
ATOM 651 C C . GLU A 1 84 ? 14.567 -9.041 -12.699 1.00 45.06 84 GLU A C 1
ATOM 653 O O . GLU A 1 84 ? 14.482 -9.001 -11.477 1.00 45.06 84 GLU A O 1
ATOM 658 N N . LEU A 1 85 ? 13.519 -8.736 -13.476 1.00 45.12 85 LEU A N 1
ATOM 659 C CA . LEU A 1 85 ? 12.284 -8.107 -12.991 1.00 45.12 85 LEU A CA 1
ATOM 660 C C . LEU A 1 85 ? 11.110 -9.069 -12.719 1.00 45.12 85 LEU A C 1
ATOM 662 O O . LEU A 1 85 ? 10.070 -8.620 -12.231 1.00 45.12 85 LEU A O 1
ATOM 666 N N . ARG A 1 86 ? 11.259 -10.380 -12.976 1.00 47.28 86 ARG A N 1
ATOM 667 C CA . ARG A 1 86 ? 10.286 -11.391 -12.502 1.00 47.28 86 ARG A CA 1
ATOM 668 C C . ARG A 1 86 ? 10.148 -11.312 -10.981 1.00 47.28 86 ARG A C 1
ATOM 670 O O . ARG A 1 86 ? 9.035 -11.257 -10.466 1.00 47.28 86 ARG A O 1
ATOM 677 N N . ASP A 1 87 ? 11.283 -11.198 -10.305 1.00 52.22 87 ASP A N 1
ATOM 678 C CA . ASP A 1 87 ? 11.368 -11.118 -8.853 1.00 52.22 87 ASP A CA 1
ATOM 679 C C . ASP A 1 87 ? 10.739 -9.829 -8.306 1.00 52.22 87 ASP A C 1
ATOM 681 O O . ASP A 1 87 ? 9.902 -9.925 -7.427 1.00 52.22 87 ASP A O 1
ATOM 685 N N . PRO A 1 88 ? 11.014 -8.629 -8.837 1.00 48.44 88 PRO A N 1
ATOM 686 C CA . PRO A 1 88 ? 10.309 -7.391 -8.511 1.00 48.44 88 PRO A CA 1
ATOM 687 C C . PRO A 1 88 ? 8.784 -7.419 -8.662 1.00 48.44 88 PRO A C 1
ATOM 689 O O . PRO A 1 88 ? 8.108 -6.851 -7.811 1.00 48.44 88 PRO A O 1
ATOM 692 N N . ILE A 1 89 ? 8.220 -8.066 -9.691 1.00 51.25 89 ILE A N 1
ATOM 693 C CA . ILE A 1 89 ? 6.754 -8.203 -9.830 1.00 51.25 89 ILE A CA 1
ATOM 694 C C . ILE A 1 89 ? 6.208 -9.154 -8.760 1.00 51.25 89 ILE A C 1
ATOM 696 O O . ILE A 1 89 ? 5.219 -8.842 -8.101 1.00 51.25 89 ILE A O 1
ATOM 700 N N . VAL A 1 90 ? 6.875 -10.290 -8.543 1.00 55.47 90 VAL A N 1
ATOM 701 C CA . VAL A 1 90 ? 6.519 -11.242 -7.480 1.00 55.47 90 VAL A CA 1
ATOM 702 C C . VAL A 1 90 ? 6.679 -10.609 -6.096 1.00 55.47 90 VAL A C 1
ATOM 704 O O . VAL A 1 90 ? 5.825 -10.797 -5.242 1.00 55.47 90 VAL A O 1
ATOM 707 N N . LYS A 1 91 ? 7.712 -9.793 -5.891 1.00 53.78 91 LYS A N 1
ATOM 708 C CA . LYS A 1 91 ? 7.982 -9.034 -4.668 1.00 53.78 91 LYS A CA 1
ATOM 709 C C . LYS A 1 91 ? 6.957 -7.929 -4.455 1.00 53.78 91 LYS A C 1
ATOM 711 O O . LYS A 1 91 ? 6.581 -7.690 -3.319 1.00 53.78 91 LYS A O 1
ATOM 716 N N . ALA A 1 92 ? 6.483 -7.283 -5.518 1.00 54.41 92 ALA A N 1
ATOM 717 C CA . ALA A 1 92 ? 5.394 -6.316 -5.431 1.00 54.41 92 ALA A CA 1
ATOM 718 C C . ALA A 1 92 ? 4.071 -6.995 -5.041 1.00 54.41 92 ALA A C 1
ATOM 720 O O . ALA A 1 92 ? 3.395 -6.501 -4.148 1.00 54.41 92 ALA A O 1
ATOM 721 N N . MET A 1 93 ? 3.742 -8.149 -5.637 1.00 54.84 93 MET A N 1
ATOM 722 C CA . MET A 1 93 ? 2.567 -8.945 -5.243 1.00 54.84 93 MET A CA 1
ATOM 723 C C . MET A 1 93 ? 2.697 -9.510 -3.819 1.00 54.84 93 MET A C 1
ATOM 725 O O . MET A 1 93 ? 1.727 -9.526 -3.069 1.00 54.84 93 MET A O 1
ATOM 729 N N . ALA A 1 94 ? 3.894 -9.950 -3.422 1.00 57.56 94 ALA A N 1
ATOM 730 C CA . ALA A 1 94 ? 4.166 -10.407 -2.062 1.00 57.56 94 ALA A CA 1
ATOM 731 C C . ALA A 1 94 ? 4.040 -9.260 -1.052 1.00 57.56 94 ALA A C 1
ATOM 733 O O . ALA A 1 94 ? 3.398 -9.430 -0.025 1.00 57.56 94 ALA A O 1
ATOM 734 N N . ALA A 1 95 ? 4.569 -8.078 -1.377 1.00 58.41 95 ALA A N 1
ATOM 735 C CA . ALA A 1 95 ? 4.418 -6.888 -0.550 1.00 58.41 95 ALA A CA 1
ATOM 736 C C . ALA A 1 95 ? 2.951 -6.441 -0.458 1.00 58.41 95 ALA A C 1
ATOM 738 O O . ALA A 1 95 ? 2.513 -6.048 0.614 1.00 58.41 95 ALA A O 1
ATOM 739 N N . GLU A 1 96 ? 2.174 -6.513 -1.547 1.00 60.31 96 GLU A N 1
ATOM 740 C CA . GLU A 1 96 ? 0.727 -6.245 -1.522 1.00 60.31 96 GLU A CA 1
ATOM 741 C C . GLU A 1 96 ? 0.019 -7.151 -0.514 1.00 60.31 96 GLU A C 1
ATOM 743 O O . GLU A 1 96 ? -0.710 -6.650 0.338 1.00 60.31 96 GLU A O 1
ATOM 748 N N . LYS A 1 97 ? 0.322 -8.451 -0.544 1.00 67.19 97 LYS A N 1
ATOM 749 C CA . LYS A 1 97 ? -0.206 -9.411 0.424 1.00 67.19 97 LYS A CA 1
ATOM 750 C C . LYS A 1 97 ? 0.241 -9.102 1.858 1.00 67.19 97 LYS A C 1
ATOM 752 O O . LYS A 1 97 ? -0.589 -9.092 2.756 1.00 67.19 97 LYS A O 1
ATOM 757 N N . GLU A 1 98 ? 1.520 -8.793 2.077 1.00 64.19 98 GLU A N 1
ATOM 758 C CA . GLU A 1 98 ? 2.030 -8.411 3.404 1.00 64.19 98 GLU A CA 1
ATOM 759 C C . GLU A 1 98 ? 1.329 -7.161 3.953 1.00 64.19 98 GLU A C 1
ATOM 761 O O . GLU A 1 98 ? 1.023 -7.100 5.140 1.00 64.19 98 GLU A O 1
ATOM 766 N N . PHE A 1 99 ? 1.041 -6.166 3.108 1.00 66.69 99 PHE A N 1
ATOM 767 C CA . PHE A 1 99 ? 0.280 -4.989 3.526 1.00 66.69 99 PHE A CA 1
ATOM 768 C C . PHE A 1 99 ? -1.179 -5.325 3.835 1.00 66.69 99 PHE A C 1
ATOM 770 O O . PHE A 1 99 ? -1.708 -4.808 4.811 1.00 66.69 99 PHE A O 1
ATOM 777 N N . GLU A 1 100 ? -1.825 -6.187 3.048 1.00 68.31 100 GLU A N 1
ATOM 778 C CA . GLU A 1 100 ? -3.189 -6.640 3.343 1.00 68.31 100 GLU A CA 1
ATOM 779 C C . GLU A 1 100 ? -3.270 -7.408 4.668 1.00 68.31 100 GLU A C 1
ATOM 781 O O . GLU A 1 100 ? -4.226 -7.214 5.421 1.00 68.31 100 GLU A O 1
ATOM 786 N N . ASP A 1 101 ? -2.273 -8.243 4.964 1.00 75.00 101 ASP A N 1
ATOM 787 C CA . ASP A 1 101 ? -2.187 -9.015 6.207 1.00 75.00 101 ASP A CA 1
ATOM 788 C C . ASP A 1 101 ? -1.923 -8.095 7.418 1.00 75.00 101 ASP A C 1
ATOM 790 O O . ASP A 1 101 ? -2.538 -8.253 8.475 1.00 75.00 101 ASP A O 1
ATOM 794 N N . LEU A 1 102 ? -1.044 -7.096 7.269 1.00 68.50 102 LEU A N 1
ATOM 795 C CA . LEU A 1 102 ? -0.776 -6.098 8.312 1.00 68.50 102 LEU A CA 1
ATOM 796 C C . LEU A 1 102 ? -1.991 -5.208 8.587 1.00 68.50 102 LEU A C 1
ATOM 798 O O . LEU A 1 102 ? -2.332 -5.007 9.751 1.00 68.50 102 LEU A O 1
ATOM 802 N N . ASP A 1 103 ? -2.663 -4.727 7.538 1.00 71.75 103 ASP A N 1
ATOM 803 C CA . ASP A 1 103 ? -3.874 -3.914 7.670 1.00 71.75 103 ASP A CA 1
ATOM 804 C C . ASP A 1 103 ? -4.991 -4.714 8.373 1.00 71.75 103 ASP A C 1
ATOM 806 O O . ASP A 1 103 ? -5.731 -4.161 9.184 1.00 71.75 103 ASP A O 1
ATOM 810 N N . GLN A 1 104 ? -5.114 -6.022 8.101 1.00 73.31 104 GLN A N 1
ATOM 811 C CA . GLN A 1 104 ? -6.057 -6.903 8.809 1.00 73.31 104 GLN A CA 1
ATOM 812 C C . GLN A 1 104 ? -5.714 -7.039 10.290 1.00 73.31 104 GLN A C 1
ATOM 814 O O . GLN A 1 104 ? -6.595 -6.923 11.139 1.00 73.31 104 GLN A O 1
ATOM 819 N N . LYS A 1 105 ? -4.437 -7.248 10.611 1.00 79.62 105 LYS A N 1
ATOM 820 C CA . LYS A 1 105 ? -4.006 -7.407 11.997 1.00 79.62 105 LYS A CA 1
ATOM 821 C C . LYS A 1 105 ? -4.198 -6.127 12.813 1.00 79.62 105 LYS A C 1
ATOM 823 O O . LYS A 1 105 ? -4.699 -6.190 13.931 1.00 79.62 105 LYS A O 1
ATOM 828 N N . GLU A 1 106 ? -3.844 -4.969 12.256 1.00 72.88 106 GLU A N 1
ATOM 829 C CA . GLU A 1 106 ? -4.088 -3.670 12.902 1.00 72.88 106 GLU A CA 1
ATOM 830 C C . GLU A 1 106 ? -5.594 -3.453 13.132 1.00 72.88 106 GLU A C 1
ATOM 832 O O . GLU A 1 106 ? -6.015 -3.015 14.202 1.00 72.88 106 GLU A O 1
ATOM 837 N N . GLU A 1 107 ? -6.424 -3.851 12.163 1.00 73.00 107 GLU A N 1
ATOM 838 C CA . GLU A 1 107 ? -7.881 -3.813 12.284 1.00 73.00 107 GLU A CA 1
ATOM 839 C C . GLU A 1 107 ? -8.421 -4.721 13.407 1.00 73.00 107 GLU A C 1
ATOM 841 O O . GLU A 1 107 ? -9.374 -4.320 14.082 1.00 73.00 107 GLU A O 1
ATOM 846 N N . GLU A 1 108 ? -7.862 -5.917 13.597 1.00 81.00 108 GLU A N 1
ATOM 847 C CA . GLU A 1 108 ? -8.222 -6.835 14.688 1.00 81.00 108 GLU A CA 1
ATOM 848 C C . GLU A 1 108 ? -7.787 -6.287 16.056 1.00 81.00 108 GLU A C 1
ATOM 850 O O . GLU A 1 108 ? -8.565 -6.298 17.010 1.00 81.00 108 GLU A O 1
ATOM 855 N N . GLU A 1 109 ? -6.572 -5.745 16.156 1.00 83.00 109 GLU 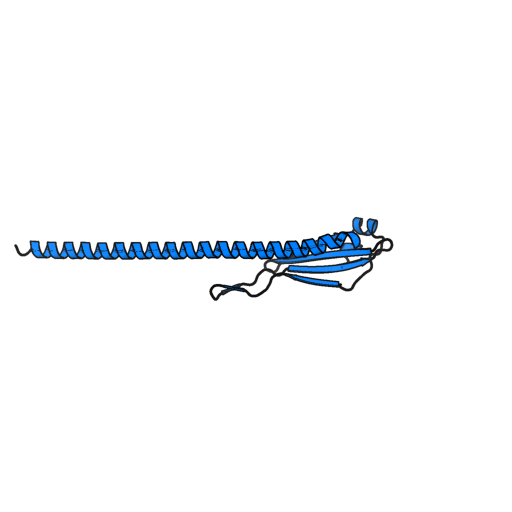A N 1
ATOM 856 C CA . GLU A 1 109 ? -6.050 -5.141 17.390 1.00 83.00 109 GLU A CA 1
ATOM 857 C C . GLU A 1 109 ? -6.857 -3.906 17.823 1.00 83.00 109 GLU A C 1
ATOM 859 O O . GLU A 1 109 ? -7.080 -3.687 19.019 1.00 83.00 109 GLU A O 1
ATOM 864 N N . ASP A 1 110 ? -7.311 -3.096 16.865 1.00 76.38 110 ASP A N 1
ATOM 865 C CA . ASP A 1 110 ? -8.236 -1.990 17.116 1.00 76.38 110 ASP A CA 1
ATOM 866 C C . ASP A 1 110 ? -9.599 -2.491 17.634 1.00 76.38 110 ASP A C 1
ATOM 868 O O . ASP A 1 110 ? -10.153 -1.901 18.560 1.00 76.38 110 ASP A O 1
ATOM 872 N N . GLU A 1 111 ? -10.141 -3.587 17.085 1.00 81.75 111 GLU A N 1
ATOM 873 C CA . GLU A 1 111 ? -11.415 -4.165 17.553 1.00 81.75 111 GLU A CA 1
ATOM 874 C C . GLU A 1 111 ? -11.332 -4.691 18.979 1.00 81.75 111 GLU A C 1
ATOM 876 O O . GLU A 1 111 ? -12.265 -4.505 19.762 1.00 81.75 111 GLU A O 1
ATOM 881 N N . ILE A 1 112 ? -10.227 -5.357 19.312 1.00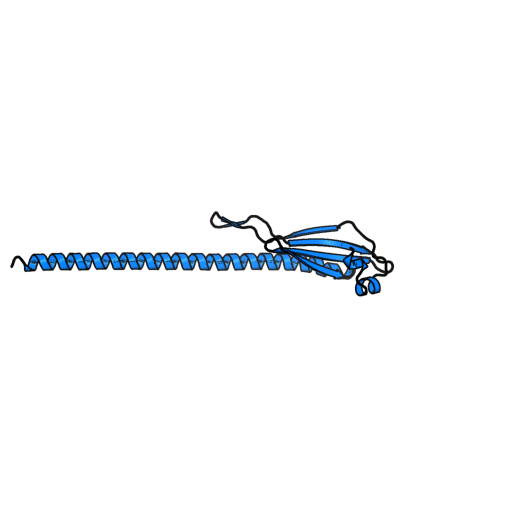 89.62 112 ILE A N 1
ATOM 882 C CA . ILE A 1 112 ? -9.995 -5.869 20.660 1.00 89.62 112 ILE A CA 1
ATOM 883 C C . ILE A 1 112 ? -9.953 -4.696 21.642 1.00 89.62 112 ILE A C 1
ATOM 885 O O . ILE A 1 112 ? -10.687 -4.711 22.628 1.00 89.62 112 ILE A O 1
ATOM 889 N N . ARG A 1 113 ? -9.197 -3.634 21.329 1.00 86.12 113 ARG A N 1
ATOM 890 C CA . ARG A 1 113 ? -9.147 -2.423 22.165 1.00 86.12 113 ARG A CA 1
ATOM 891 C C . ARG A 1 113 ? -10.509 -1.753 22.323 1.00 86.12 113 ARG A C 1
ATOM 893 O O . ARG A 1 113 ? -10.875 -1.401 23.441 1.00 86.12 113 ARG A O 1
ATOM 900 N N . GLU A 1 114 ? -11.277 -1.594 21.243 1.00 88.25 114 GLU A N 1
ATOM 901 C CA . GLU A 1 114 ? -12.623 -1.007 21.320 1.00 88.25 114 GLU A CA 1
ATOM 902 C C . GLU A 1 114 ? -13.555 -1.839 22.217 1.00 88.25 114 GLU A C 1
ATOM 904 O O . GLU A 1 114 ? -14.325 -1.272 22.997 1.00 88.25 114 GLU A O 1
ATOM 909 N N . ARG A 1 115 ? -13.480 -3.176 22.144 1.00 87.75 115 ARG A N 1
ATOM 910 C CA . ARG A 1 115 ? -14.268 -4.068 23.010 1.00 87.75 115 ARG A CA 1
ATOM 911 C C . ARG A 1 115 ? -13.843 -3.980 24.467 1.00 87.75 115 ARG A C 1
ATOM 913 O O . ARG A 1 115 ? -14.711 -3.859 25.324 1.00 87.75 115 ARG A O 1
ATOM 920 N N . GLU A 1 116 ? -12.545 -4.004 24.746 1.00 91.25 116 GLU A N 1
ATOM 921 C CA . GLU A 1 116 ? -12.021 -3.883 26.110 1.00 91.25 116 GLU A CA 1
ATOM 922 C C . GLU A 1 116 ? -12.403 -2.540 26.741 1.00 91.25 116 GLU A C 1
ATOM 924 O O . GLU A 1 116 ? -12.806 -2.490 27.902 1.00 91.25 116 GLU A O 1
ATOM 929 N N . GLU A 1 117 ? -12.339 -1.442 25.983 1.00 92.81 117 GLU A N 1
ATOM 930 C CA . GLU A 1 117 ? -12.787 -0.135 26.465 1.00 92.81 117 GLU A CA 1
ATOM 931 C C . GLU A 1 117 ? -14.297 -0.084 26.710 1.00 92.81 117 GLU A C 1
ATOM 933 O O . GLU A 1 117 ? -14.734 0.512 27.698 1.00 92.81 117 GLU A O 1
ATOM 938 N N . ALA A 1 118 ? -15.099 -0.691 25.832 1.00 91.75 118 ALA A N 1
ATOM 939 C CA . ALA A 1 118 ? -16.546 -0.767 26.009 1.00 91.75 118 ALA A CA 1
ATOM 940 C C . ALA A 1 118 ? -16.917 -1.605 27.240 1.00 91.75 118 ALA A C 1
ATOM 942 O O . ALA A 1 118 ? -17.745 -1.175 28.041 1.00 91.75 118 ALA A O 1
ATOM 943 N N . GLU A 1 119 ? -16.264 -2.750 27.435 1.00 93.25 119 GLU A N 1
ATOM 944 C CA . GLU A 1 119 ? -16.472 -3.607 28.600 1.00 93.25 119 GLU A CA 1
ATOM 945 C C . GLU A 1 119 ? -16.017 -2.913 29.889 1.00 93.25 119 GLU A C 1
ATOM 947 O O . GLU A 1 119 ? -16.721 -2.952 30.897 1.00 93.25 119 GLU A O 1
ATOM 952 N N . ARG A 1 120 ? -14.879 -2.204 29.864 1.00 93.38 120 ARG A N 1
ATOM 953 C CA . ARG A 1 120 ? -14.417 -1.429 31.022 1.00 93.38 120 ARG A CA 1
ATOM 954 C C . ARG A 1 120 ? -15.416 -0.338 31.395 1.00 93.38 120 ARG A C 1
ATOM 956 O O . ARG A 1 120 ? -15.736 -0.198 32.570 1.00 93.38 120 ARG A O 1
ATOM 963 N N . LYS A 1 121 ? -15.945 0.390 30.405 1.00 93.69 121 LYS A N 1
ATOM 964 C CA . LYS A 1 121 ? -16.992 1.398 30.628 1.00 93.69 121 LYS A CA 1
ATOM 965 C C . LYS A 1 121 ? -18.261 0.784 31.210 1.00 93.69 121 LYS A C 1
ATOM 967 O O . LYS A 1 121 ? -18.789 1.335 32.166 1.00 93.69 121 LYS A O 1
ATOM 972 N N . GLN A 1 122 ? -18.709 -0.359 30.689 1.00 93.00 122 GLN A N 1
ATOM 973 C CA . GLN A 1 122 ? -19.882 -1.060 31.221 1.00 93.00 122 GLN A CA 1
ATOM 974 C C . GLN A 1 122 ? -19.680 -1.477 32.679 1.00 93.00 122 GLN A C 1
ATOM 976 O O . GLN A 1 122 ? -20.537 -1.207 33.512 1.00 93.00 122 GLN A O 1
ATOM 981 N N . ARG A 1 123 ? -18.523 -2.055 33.016 1.00 93.12 123 ARG A N 1
ATOM 982 C CA . ARG A 1 123 ? -18.206 -2.440 34.400 1.00 93.12 123 ARG A CA 1
ATOM 983 C C . ARG A 1 123 ? -18.124 -1.234 35.339 1.00 93.12 123 ARG A C 1
ATOM 985 O O . ARG A 1 123 ? -18.593 -1.315 36.470 1.00 93.12 123 ARG A O 1
ATOM 992 N N . GLU A 1 124 ? -17.535 -0.124 34.888 1.00 94.06 124 GLU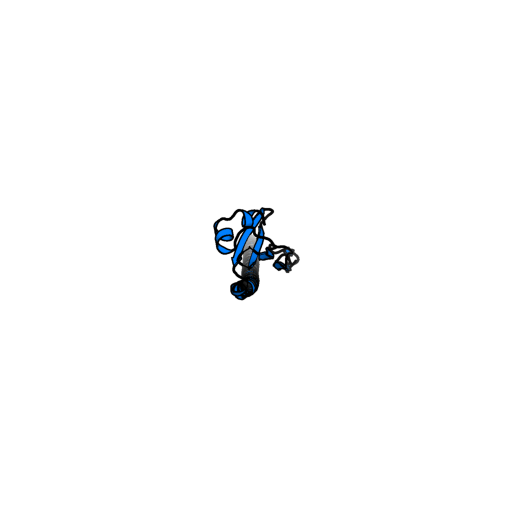 A N 1
ATOM 993 C CA . GLU A 1 124 ? -17.498 1.130 35.654 1.00 94.06 124 GLU A CA 1
ATOM 994 C C . GLU A 1 124 ? -18.911 1.702 35.876 1.00 94.06 124 GLU A C 1
ATOM 996 O O . GLU A 1 124 ? -19.211 2.183 36.968 1.00 94.06 124 GLU A O 1
ATOM 1001 N N . GLU A 1 125 ? -19.791 1.641 34.872 1.00 93.75 125 GLU A N 1
ATOM 1002 C CA . GLU A 1 125 ? -21.192 2.063 34.993 1.00 93.75 125 GLU A CA 1
ATOM 1003 C C . GLU A 1 125 ? -21.988 1.159 35.945 1.00 93.75 125 GLU A C 1
ATOM 1005 O O . GLU A 1 125 ? -22.686 1.674 36.819 1.00 93.75 125 GLU A O 1
ATOM 1010 N N . GLU A 1 126 ? -21.838 -0.164 35.847 1.00 92.44 126 GLU A N 1
ATOM 1011 C CA . GLU A 1 126 ? -22.476 -1.126 36.755 1.00 92.44 126 GLU A CA 1
ATOM 1012 C C . GLU A 1 126 ? -22.018 -0.937 38.207 1.00 92.44 126 GLU A C 1
ATOM 1014 O O . GLU A 1 126 ? -22.848 -0.932 39.117 1.00 92.44 126 GLU A O 1
ATOM 1019 N N . GLN A 1 127 ? -20.717 -0.728 38.446 1.00 92.88 127 GLN A N 1
ATOM 1020 C CA . GLN A 1 127 ? -20.204 -0.447 39.791 1.00 92.88 127 GLN A CA 1
ATOM 1021 C C . GLN A 1 127 ? -20.780 0.845 40.365 1.00 92.88 127 GLN A C 1
ATOM 1023 O O . GLN A 1 127 ? -21.215 0.857 41.514 1.00 92.88 127 GLN A O 1
ATOM 1028 N N . ARG A 1 128 ? -20.833 1.919 39.569 1.00 95.69 128 ARG A N 1
ATOM 1029 C CA . ARG A 1 128 ? -21.432 3.188 40.006 1.00 95.69 128 ARG A CA 1
ATOM 1030 C C . ARG A 1 128 ? -22.919 3.044 40.314 1.00 95.69 128 ARG A C 1
ATOM 1032 O O . ARG A 1 128 ? -23.387 3.648 41.273 1.00 95.69 128 ARG A O 1
ATOM 1039 N N . ALA A 1 129 ? -23.650 2.253 39.530 1.00 93.31 129 ALA A N 1
ATOM 1040 C CA . ALA A 1 129 ? -25.061 1.977 39.784 1.00 93.31 129 ALA A CA 1
ATOM 1041 C C . ALA A 1 129 ? -25.257 1.208 41.102 1.00 93.31 129 ALA A C 1
ATOM 1043 O O . ALA A 1 129 ? -26.073 1.613 41.926 1.00 93.31 129 ALA A O 1
ATOM 1044 N N . LEU A 1 130 ? -24.454 0.165 41.341 1.00 93.94 130 LEU A N 1
ATOM 1045 C CA . LEU A 1 130 ? -24.464 -0.607 42.590 1.00 93.94 130 LEU A CA 1
ATOM 1046 C C . LEU A 1 130 ? -24.089 0.238 43.815 1.00 93.94 130 LEU A C 1
ATOM 1048 O O . LEU A 1 130 ? -24.691 0.090 44.877 1.00 93.94 130 LEU A O 1
ATOM 1052 N N . GLU A 1 131 ? -23.086 1.111 43.701 1.00 93.00 131 GLU A N 1
ATOM 1053 C CA . GLU A 1 131 ? -22.710 2.029 44.783 1.00 93.00 131 GLU A CA 1
ATOM 1054 C C . GLU A 1 131 ? -23.821 3.039 45.082 1.00 93.00 131 GLU A C 1
ATOM 1056 O O . GLU A 1 131 ? -24.113 3.285 46.252 1.00 93.00 131 GLU A O 1
ATOM 1061 N N . ALA A 1 132 ? -24.473 3.579 44.049 1.00 93.12 132 ALA A N 1
ATOM 1062 C CA . ALA A 1 132 ? -25.606 4.481 44.217 1.00 93.12 132 ALA A CA 1
ATOM 1063 C C . ALA A 1 132 ? -26.802 3.784 44.889 1.00 93.12 132 ALA A C 1
ATOM 1065 O O . ALA A 1 132 ? -27.409 4.358 45.789 1.00 93.12 132 ALA A O 1
ATOM 1066 N N . GLU A 1 133 ? -27.108 2.540 44.510 1.00 92.75 133 GLU A N 1
ATOM 1067 C CA . GLU A 1 133 ? -28.191 1.755 45.118 1.00 92.75 133 GLU A CA 1
ATOM 1068 C C . GLU A 1 133 ? -27.906 1.440 46.597 1.00 92.75 133 GLU A C 1
ATOM 1070 O O . GLU A 1 133 ? -28.781 1.589 47.449 1.00 92.75 133 GLU A O 1
ATOM 1075 N N . LYS A 1 134 ? -26.657 1.094 46.942 1.00 92.25 134 LYS A N 1
ATOM 1076 C CA . LYS A 1 134 ? -26.248 0.907 48.346 1.00 92.25 134 LYS A CA 1
ATOM 1077 C C . LYS A 1 134 ? -26.363 2.186 49.168 1.00 92.25 134 LYS A C 1
ATOM 1079 O O . LYS A 1 134 ? -26.830 2.129 50.300 1.00 92.25 134 LYS A O 1
ATOM 1084 N N . GLN A 1 135 ? -25.947 3.325 48.613 1.00 87.12 135 GLN A N 1
ATOM 1085 C CA . GLN A 1 135 ? -26.076 4.618 49.291 1.00 87.12 135 GLN A CA 1
ATOM 1086 C C . GLN A 1 135 ? -27.543 4.965 49.552 1.00 87.12 135 GLN A C 1
ATOM 1088 O O . GLN A 1 135 ? -27.868 5.406 50.649 1.00 87.12 135 GLN A O 1
ATOM 1093 N N . GLN A 1 136 ? -28.430 4.700 48.589 1.00 86.38 136 GLN A N 1
ATOM 1094 C CA . GLN A 1 136 ? -29.870 4.891 48.767 1.00 86.38 136 GLN A CA 1
ATOM 1095 C C . GLN A 1 136 ? -30.431 3.996 49.876 1.00 86.38 136 GLN A C 1
ATOM 1097 O O . GLN A 1 136 ? -31.131 4.495 50.752 1.00 86.38 136 GLN A O 1
ATOM 1102 N N . HIS A 1 137 ? -30.074 2.709 49.898 1.00 88.25 137 HIS A N 1
ATOM 1103 C CA . HIS A 1 137 ? -30.523 1.792 50.950 1.00 88.25 137 HIS A CA 1
ATOM 1104 C C . HIS A 1 137 ? -30.008 2.200 52.343 1.00 88.25 137 HIS A C 1
ATOM 1106 O O . HIS A 1 137 ? -30.758 2.161 53.316 1.00 88.25 137 HIS A O 1
ATOM 1112 N N . GLU A 1 138 ? -28.743 2.622 52.463 1.00 86.12 138 GLU A N 1
ATOM 1113 C CA . GLU A 1 138 ? -28.189 3.118 53.733 1.00 86.12 138 GLU A CA 1
ATOM 1114 C C . GLU A 1 138 ? -28.856 4.421 54.200 1.00 86.12 138 GLU A C 1
ATOM 1116 O O . GLU A 1 138 ? -29.041 4.628 55.402 1.00 86.12 138 GLU A O 1
ATOM 1121 N N . GLU A 1 139 ? -29.198 5.324 53.278 1.00 84.06 139 GLU A N 1
ATOM 1122 C CA . GLU A 1 139 ? -29.949 6.538 53.603 1.00 84.06 139 GLU A CA 1
ATOM 1123 C C . GLU A 1 139 ? -31.372 6.203 54.061 1.00 84.06 139 GLU A C 1
ATOM 1125 O O . GLU A 1 139 ? -31.816 6.734 55.080 1.00 84.06 139 GLU A O 1
ATOM 1130 N N . GLU A 1 140 ? -32.058 5.285 53.377 1.00 81.25 140 GLU A N 1
ATOM 1131 C CA . GLU A 1 140 ? -33.383 4.806 53.775 1.00 81.25 140 GLU A CA 1
ATOM 1132 C C . GLU A 1 140 ? -33.353 4.176 55.176 1.00 81.25 140 GLU A C 1
ATOM 1134 O O . GLU A 1 140 ? -34.114 4.615 56.040 1.00 81.25 140 GLU A O 1
ATOM 1139 N N . GLU A 1 141 ? -32.426 3.255 55.469 1.00 80.19 141 GLU A N 1
ATOM 1140 C CA . GLU A 1 141 ? -32.277 2.669 56.814 1.00 80.19 141 GLU A CA 1
ATOM 1141 C C . GLU A 1 141 ? -32.047 3.739 57.893 1.00 80.19 141 GLU A C 1
ATOM 1143 O O . GLU A 1 141 ? -32.728 3.743 58.922 1.00 80.19 141 GLU A O 1
ATOM 1148 N N . ARG A 1 142 ? -31.165 4.719 57.645 1.00 79.19 142 ARG A N 1
ATOM 1149 C CA . ARG A 1 142 ? -30.927 5.821 58.598 1.00 79.19 142 ARG A CA 1
ATOM 1150 C C . ARG A 1 142 ? -32.167 6.679 58.828 1.00 79.19 142 ARG A C 1
ATOM 1152 O O . ARG A 1 142 ? -32.355 7.189 59.935 1.00 79.19 142 ARG A O 1
ATOM 1159 N N . THR A 1 143 ? -33.001 6.882 57.807 1.00 73.88 143 THR A N 1
ATOM 1160 C CA . THR A 1 143 ? -34.250 7.641 57.970 1.00 73.88 143 THR A CA 1
ATOM 1161 C C . THR A 1 143 ? -35.293 6.880 58.785 1.00 73.88 143 THR A C 1
ATOM 1163 O O . THR A 1 143 ? -35.998 7.506 59.581 1.00 73.88 143 THR A O 1
ATOM 1166 N N . VAL A 1 144 ? -35.360 5.551 58.648 1.00 75.19 144 VAL A N 1
ATOM 1167 C CA . VAL A 1 144 ? -36.270 4.688 59.416 1.00 75.19 144 VAL A CA 1
ATOM 1168 C C . VAL A 1 144 ? -35.854 4.639 60.891 1.00 75.19 144 VAL A C 1
ATOM 1170 O O . VAL A 1 144 ? -36.680 4.912 61.765 1.00 75.19 144 VAL A O 1
ATOM 1173 N N . ASP A 1 145 ? -34.565 4.440 61.184 1.00 71.25 145 ASP A N 1
ATOM 1174 C CA . ASP A 1 145 ? -34.036 4.444 62.559 1.00 71.25 145 ASP A CA 1
ATOM 1175 C C . ASP A 1 145 ? -34.233 5.801 63.272 1.00 71.25 145 ASP A C 1
ATOM 1177 O O . ASP A 1 145 ? -34.523 5.874 64.475 1.00 71.25 145 ASP A O 1
ATOM 1181 N N . ALA A 1 146 ? -34.117 6.911 62.532 1.00 68.81 146 ALA A N 1
ATOM 1182 C CA . ALA A 1 146 ? -34.369 8.260 63.047 1.00 68.81 146 ALA A CA 1
ATOM 1183 C C . ALA A 1 146 ? -35.862 8.546 63.320 1.00 68.81 146 ALA A C 1
ATOM 1185 O O . ALA A 1 146 ? -36.187 9.452 64.099 1.00 68.81 146 ALA A O 1
ATOM 1186 N N . ALA A 1 147 ? -36.775 7.814 62.676 1.00 63.69 147 ALA A N 1
ATOM 1187 C CA . ALA A 1 147 ? -38.213 7.914 62.909 1.00 63.69 147 ALA A CA 1
ATOM 1188 C C . ALA A 1 147 ? -38.646 7.108 64.147 1.00 63.69 147 ALA A C 1
ATOM 1190 O O . ALA A 1 147 ? -39.416 7.625 64.966 1.00 63.69 147 ALA A O 1
ATOM 1191 N N . ASP A 1 148 ? -38.090 5.907 64.335 1.00 61.28 148 ASP A N 1
ATOM 1192 C CA . ASP A 1 148 ? -38.377 5.035 65.485 1.00 61.28 148 ASP A CA 1
ATOM 1193 C C . ASP A 1 148 ? -37.835 5.598 66.810 1.00 61.28 148 ASP A C 1
ATOM 1195 O O . ASP A 1 148 ? -38.493 5.527 67.850 1.00 61.28 148 ASP A O 1
ATOM 1199 N N . THR A 1 149 ? -36.676 6.264 66.789 1.00 59.41 149 THR A N 1
ATOM 1200 C CA . THR A 1 149 ? -36.106 6.927 67.980 1.00 59.41 149 THR A CA 1
ATOM 1201 C C . THR A 1 149 ? -36.894 8.150 68.466 1.00 59.41 149 THR A C 1
ATOM 1203 O O . THR A 1 149 ? -36.699 8.579 69.601 1.00 59.41 149 THR A O 1
ATOM 1206 N N . LYS A 1 150 ? -37.810 8.703 67.658 1.00 58.53 150 LYS A N 1
ATOM 1207 C CA . LYS A 1 150 ? -38.696 9.817 68.055 1.00 58.53 150 LYS A CA 1
ATOM 1208 C C . LYS A 1 150 ? -40.031 9.372 68.665 1.00 58.53 150 LYS A C 1
ATOM 1210 O O . LYS A 1 150 ? -40.759 10.226 69.162 1.00 58.53 150 LYS A O 1
ATOM 1215 N N . HIS A 1 151 ? -40.368 8.081 68.607 1.00 55.97 151 HIS A N 1
ATOM 1216 C CA . HIS A 1 151 ? -41.638 7.526 69.105 1.00 55.97 151 HIS A CA 1
ATOM 1217 C C . HIS A 1 151 ? -41.507 6.757 70.435 1.00 55.97 151 HIS A C 1
ATOM 1219 O O . HIS A 1 151 ? -42.465 6.112 70.865 1.00 55.97 151 HIS A O 1
ATOM 1225 N N . ARG A 1 152 ? -40.354 6.843 71.110 1.00 48.88 152 ARG A N 1
ATOM 1226 C CA . ARG A 1 152 ? -40.085 6.242 72.425 1.00 48.88 152 ARG A CA 1
ATOM 1227 C C . ARG A 1 152 ? -39.817 7.313 73.477 1.00 48.88 152 ARG A C 1
ATOM 1229 O O . ARG A 1 152 ? -40.232 7.085 74.634 1.00 48.88 152 ARG A O 1
#

Radius of gyration: 32.33 Å; chains: 1; bounding box: 67×26×100 Å

Organism: Ensete ventricosum (NCBI:txid4639)